Protein AF-A0A7W0H4L2-F1 (afdb_monomer_lite)

Sequence (39 aa):
ARRASLPHWIRHYNERRTHTALGNRPPLDRVRNVLGRDS

Secondary structure (DSSP, 8-state):
-HHHHHHHHHHHHHHH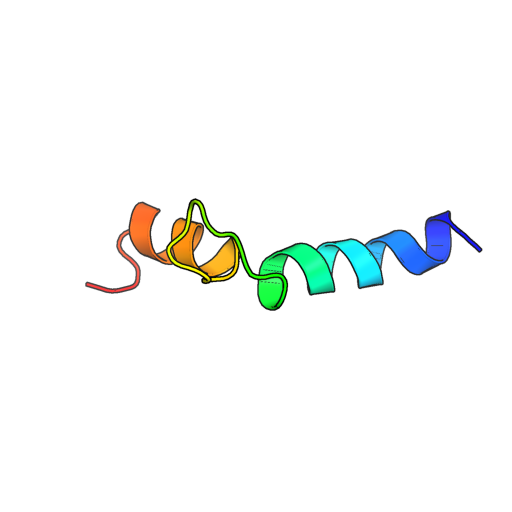--BGGGTTB-HHHHHHHHTTTT-

Foldseek 3Di:
DVVVCVVVVVCCQQQPQFDVVVVGHHNVVVVCVVVVVVD

Structure (mmCIF, N/CA/C/O backbone):
data_AF-A0A7W0H4L2-F1
#
_entry.id   AF-A0A7W0H4L2-F1
#
loop_
_atom_site.group_PDB
_atom_site.id
_atom_site.type_symbol
_atom_site.label_atom_id
_atom_site.label_alt_id
_atom_site.label_comp_id
_atom_site.label_asym_id
_atom_site.label_entity_id
_atom_site.label_seq_id
_atom_site.pdbx_PDB_ins_code
_atom_site.Cartn_x
_atom_site.Cartn_y
_atom_site.Cartn_z
_atom_site.occupancy
_atom_site.B_iso_or_equiv
_atom_site.auth_seq_id
_atom_site.auth_comp_id
_atom_site.auth_asym_id
_atom_site.auth_atom_id
_atom_site.pdbx_PDB_model_num
ATOM 1 N N . ALA A 1 1 ? 18.602 -4.638 -16.400 1.00 72.44 1 ALA A N 1
ATOM 2 C CA . ALA A 1 1 ? 18.375 -4.279 -14.980 1.00 72.44 1 ALA A CA 1
ATOM 3 C C . ALA A 1 1 ? 16.887 -4.255 -14.595 1.00 72.44 1 ALA A C 1
ATOM 5 O O . ALA A 1 1 ? 16.460 -5.173 -13.914 1.00 72.44 1 ALA A O 1
ATOM 6 N N . ARG A 1 2 ? 16.064 -3.301 -15.074 1.00 79.69 2 ARG A N 1
ATOM 7 C CA . ARG A 1 2 ? 14.656 -3.109 -14.633 1.00 79.69 2 ARG A CA 1
ATOM 8 C C . ARG A 1 2 ? 13.733 -4.337 -14.746 1.00 79.69 2 ARG A C 1
ATOM 10 O O . ARG A 1 2 ? 12.927 -4.579 -13.858 1.00 79.69 2 ARG A O 1
ATOM 17 N N . ARG A 1 3 ? 13.843 -5.120 -15.826 1.00 86.38 3 ARG A N 1
ATOM 18 C CA . ARG A 1 3 ? 13.034 -6.347 -15.999 1.00 86.38 3 ARG A CA 1
ATOM 19 C C . ARG A 1 3 ? 13.448 -7.467 -15.040 1.00 86.38 3 ARG A C 1
ATOM 21 O O . ARG A 1 3 ? 12.591 -8.208 -14.585 1.00 86.38 3 ARG A O 1
ATOM 28 N N . ALA A 1 4 ? 14.735 -7.556 -14.701 1.00 93.12 4 ALA A N 1
ATOM 29 C CA . ALA A 1 4 ? 15.247 -8.558 -13.767 1.00 93.12 4 ALA A CA 1
ATOM 30 C C . ALA A 1 4 ? 14.851 -8.256 -12.311 1.00 93.12 4 ALA A C 1
ATOM 32 O O . ALA A 1 4 ? 14.678 -9.173 -11.519 1.00 93.12 4 ALA A O 1
ATOM 33 N N . SER A 1 5 ? 14.661 -6.981 -11.960 1.00 91.44 5 SER A N 1
ATOM 34 C CA . SER A 1 5 ? 14.214 -6.569 -10.625 1.00 91.44 5 SER A CA 1
ATOM 35 C C . SER A 1 5 ? 12.695 -6.624 -10.428 1.00 91.44 5 SER A C 1
ATOM 37 O O . SER A 1 5 ? 12.230 -6.558 -9.290 1.00 91.44 5 SER A O 1
ATOM 39 N N . LEU A 1 6 ? 11.911 -6.791 -11.498 1.00 93.19 6 LEU A N 1
ATOM 40 C CA . LEU A 1 6 ? 10.448 -6.820 -11.430 1.00 93.19 6 LEU A CA 1
ATOM 41 C C . LEU A 1 6 ? 9.894 -7.938 -10.522 1.00 93.19 6 LEU A C 1
ATOM 43 O O . LEU A 1 6 ? 9.070 -7.618 -9.665 1.00 93.19 6 LEU A O 1
ATOM 47 N N . PRO A 1 7 ? 10.344 -9.208 -10.615 1.00 95.31 7 PRO A N 1
ATOM 48 C CA . PRO A 1 7 ? 9.818 -10.270 -9.753 1.00 95.31 7 PRO A CA 1
ATOM 49 C C . PRO A 1 7 ? 10.083 -9.996 -8.269 1.00 95.31 7 PRO A C 1
ATOM 51 O O . PRO A 1 7 ? 9.209 -10.187 -7.424 1.00 95.31 7 PRO A O 1
ATOM 54 N N . HIS A 1 8 ? 11.275 -9.479 -7.956 1.00 94.25 8 HIS A N 1
ATOM 55 C CA . HIS A 1 8 ? 11.636 -9.091 -6.597 1.00 94.25 8 HIS A CA 1
ATOM 56 C C . HIS A 1 8 ? 10.730 -7.969 -6.072 1.00 94.25 8 HIS A C 1
ATOM 58 O O . HIS A 1 8 ? 10.226 -8.0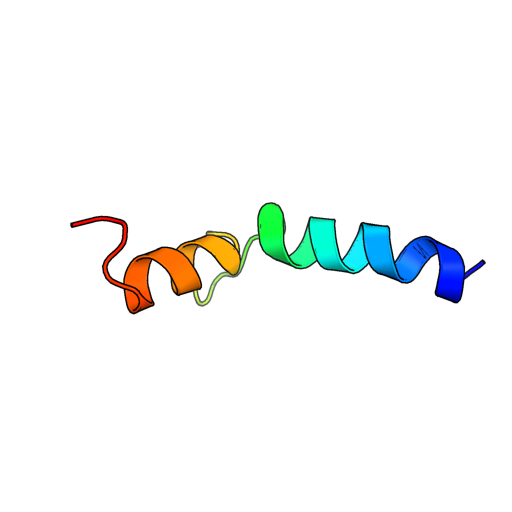53 -4.952 1.00 94.25 8 HIS A O 1
ATOM 64 N N . TRP A 1 9 ? 10.494 -6.940 -6.889 1.00 94.19 9 TRP A N 1
ATOM 65 C CA . TRP A 1 9 ? 9.682 -5.794 -6.496 1.00 94.19 9 TRP A CA 1
ATOM 66 C C . TRP A 1 9 ? 8.212 -6.166 -6.277 1.00 94.19 9 TRP A C 1
ATOM 68 O O . TRP A 1 9 ? 7.633 -5.760 -5.272 1.00 94.19 9 TRP A O 1
ATOM 78 N N . ILE A 1 10 ? 7.630 -6.992 -7.154 1.00 95.00 10 ILE A N 1
ATOM 79 C CA . ILE A 1 10 ? 6.251 -7.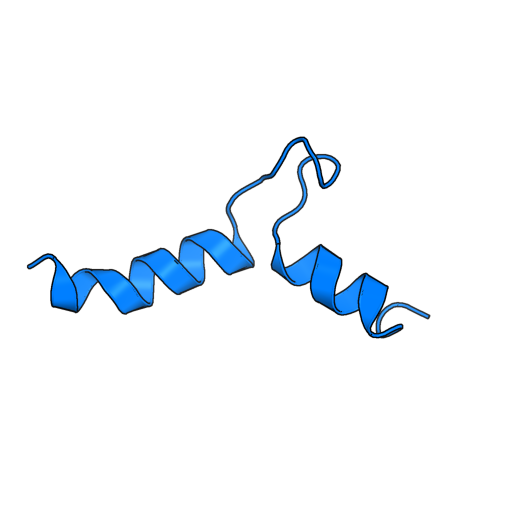489 -7.004 1.00 95.00 10 ILE A CA 1
ATOM 80 C C . ILE A 1 10 ? 6.099 -8.257 -5.690 1.00 95.00 10 ILE A C 1
ATOM 82 O O . ILE A 1 10 ? 5.167 -8.001 -4.928 1.00 95.00 10 ILE A O 1
ATOM 86 N N . ARG A 1 11 ? 7.037 -9.165 -5.392 1.00 95.06 11 ARG A N 1
ATOM 87 C CA . ARG A 1 11 ? 7.016 -9.932 -4.144 1.00 95.06 11 ARG A CA 1
ATOM 88 C C . ARG A 1 11 ? 7.080 -9.014 -2.925 1.00 95.06 11 ARG A C 1
ATOM 90 O O . ARG A 1 11 ? 6.262 -9.132 -2.021 1.00 95.06 11 ARG A O 1
ATOM 97 N N . HIS A 1 12 ? 8.010 -8.060 -2.925 1.00 95.19 12 HIS A N 1
ATOM 98 C CA . HIS A 1 12 ? 8.138 -7.095 -1.837 1.00 95.19 12 HIS A CA 1
ATOM 99 C C . HIS A 1 12 ? 6.864 -6.257 -1.645 1.00 95.19 12 HIS A C 1
ATOM 101 O O . HIS A 1 12 ? 6.415 -6.078 -0.514 1.00 95.19 12 HIS A O 1
ATOM 107 N N . TYR A 1 13 ? 6.268 -5.769 -2.737 1.00 94.38 13 TYR A N 1
ATOM 108 C CA . TYR A 1 13 ? 5.039 -4.981 -2.694 1.00 94.38 13 TYR A CA 1
ATOM 109 C C . TYR A 1 13 ? 3.888 -5.772 -2.068 1.00 94.38 13 TYR A C 1
ATOM 111 O O . TYR A 1 13 ? 3.240 -5.286 -1.149 1.00 94.38 13 TYR A O 1
ATOM 119 N N . ASN A 1 14 ? 3.681 -7.011 -2.516 1.00 94.19 14 ASN A N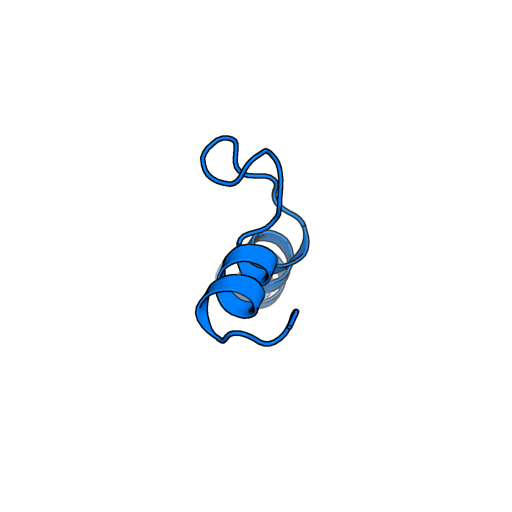 1
ATOM 120 C CA . ASN A 1 14 ? 2.571 -7.834 -2.050 1.00 94.19 14 ASN A CA 1
ATOM 121 C C . ASN A 1 14 ? 2.753 -8.343 -0.612 1.00 94.19 14 ASN A C 1
ATOM 123 O O . ASN A 1 14 ? 1.768 -8.442 0.112 1.00 94.19 14 ASN A O 1
ATOM 127 N N . GLU A 1 15 ? 3.983 -8.665 -0.196 1.00 93.94 15 GLU A N 1
ATOM 128 C CA . GLU A 1 15 ? 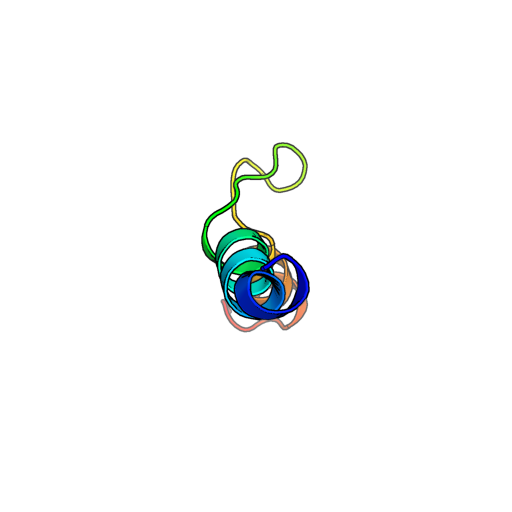4.249 -9.322 1.095 1.00 93.94 15 GLU A CA 1
ATOM 129 C C . GLU A 1 15 ? 4.618 -8.360 2.229 1.00 93.94 15 GLU A C 1
ATOM 131 O O . GLU A 1 15 ? 4.453 -8.711 3.393 1.00 93.94 15 GLU A O 1
ATOM 136 N N . ARG A 1 16 ? 5.194 -7.189 1.926 1.00 93.81 16 ARG A N 1
ATOM 137 C CA . ARG A 1 16 ? 5.863 -6.359 2.948 1.00 93.81 16 ARG A CA 1
ATOM 138 C C . ARG A 1 16 ? 5.469 -4.894 2.934 1.00 93.81 16 ARG A C 1
ATOM 140 O O . ARG A 1 16 ? 5.652 -4.220 3.945 1.00 93.81 16 ARG A O 1
ATOM 147 N N . ARG A 1 17 ? 4.987 -4.365 1.808 1.00 92.31 17 ARG A N 1
ATOM 148 C CA . ARG A 1 17 ? 4.666 -2.941 1.724 1.00 92.31 17 ARG A CA 1
ATOM 149 C C . ARG A 1 17 ? 3.386 -2.655 2.494 1.00 92.31 17 ARG A C 1
ATOM 151 O O . ARG A 1 17 ? 2.346 -3.218 2.194 1.00 92.31 17 ARG A O 1
ATOM 158 N N . THR A 1 18 ? 3.460 -1.759 3.466 1.00 93.25 18 THR A N 1
ATOM 159 C CA . THR A 1 18 ? 2.301 -1.351 4.257 1.00 93.25 18 THR A CA 1
ATOM 160 C C . THR A 1 18 ? 1.436 -0.360 3.480 1.00 93.25 18 THR A C 1
ATOM 162 O O . THR A 1 18 ? 1.939 0.508 2.760 1.00 93.25 18 THR A O 1
ATOM 165 N N . HIS A 1 19 ? 0.115 -0.489 3.619 1.00 86.38 19 HIS A N 1
ATOM 166 C CA . HIS A 1 19 ? -0.854 0.420 3.010 1.00 86.38 19 HIS A CA 1
ATOM 167 C C . HIS A 1 19 ? -1.766 1.016 4.077 1.00 86.38 19 HIS A C 1
ATOM 169 O O . HIS A 1 19 ? -2.427 0.287 4.814 1.00 86.38 19 HIS A O 1
ATOM 175 N N . THR A 1 20 ? -1.865 2.344 4.123 1.00 89.06 20 THR A N 1
ATOM 176 C CA . THR A 1 20 ? -2.739 3.061 5.069 1.00 89.06 20 THR A CA 1
ATOM 177 C C . THR A 1 20 ? -4.210 2.682 4.886 1.00 89.06 20 THR A C 1
ATOM 179 O O . THR A 1 20 ? -4.908 2.440 5.864 1.00 89.06 20 THR A O 1
ATOM 182 N N . ALA A 1 21 ? -4.650 2.494 3.638 1.00 86.12 21 ALA A N 1
ATOM 183 C CA . ALA A 1 21 ? -5.992 2.009 3.303 1.00 86.12 21 ALA A CA 1
ATOM 184 C C . ALA A 1 21 ? -6.284 0.573 3.790 1.00 86.12 21 ALA A C 1
ATOM 186 O O . ALA A 1 21 ? -7.440 0.164 3.821 1.00 86.12 21 ALA A O 1
ATOM 187 N N . LEU A 1 22 ? -5.251 -0.195 4.155 1.00 85.94 22 LEU A N 1
ATOM 188 C CA . LEU A 1 22 ? -5.357 -1.558 4.688 1.00 85.94 22 LEU A CA 1
ATOM 189 C C . LEU A 1 22 ? -5.002 -1.619 6.182 1.00 85.94 22 LEU A C 1
ATOM 191 O O . LEU A 1 22 ? -4.639 -2.679 6.687 1.00 85.94 22 LEU A O 1
ATOM 195 N N . GLY A 1 23 ? -5.039 -0.487 6.892 1.00 90.19 23 GLY A N 1
ATOM 196 C CA . GLY A 1 23 ? -4.674 -0.437 8.310 1.00 90.19 23 GLY A CA 1
ATOM 197 C C . GLY A 1 23 ? -3.194 -0.741 8.553 1.00 90.19 23 GLY A C 1
ATOM 198 O O . GLY A 1 23 ? -2.854 -1.428 9.510 1.00 90.19 23 GLY A O 1
ATOM 199 N N . ASN A 1 24 ? -2.319 -0.266 7.662 1.00 91.12 24 ASN A N 1
ATOM 200 C CA . ASN A 1 24 ? -0.87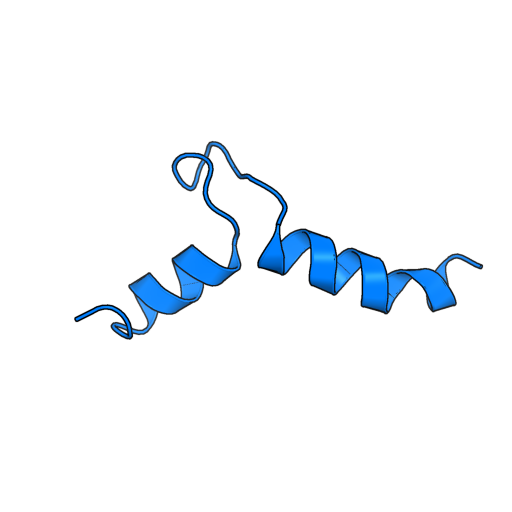4 -0.523 7.660 1.00 91.12 24 ASN A CA 1
ATOM 201 C C . ASN A 1 24 ? -0.483 -1.994 7.447 1.00 91.12 24 ASN A C 1
ATOM 203 O O . ASN A 1 24 ? 0.639 -2.380 7.765 1.00 91.12 24 ASN A O 1
ATOM 207 N N . ARG A 1 25 ? -1.365 -2.802 6.853 1.00 90.88 25 ARG A N 1
ATOM 208 C CA . ARG A 1 25 ? -1.079 -4.191 6.470 1.00 90.88 25 ARG A CA 1
ATOM 209 C C . ARG A 1 25 ? -0.685 -4.311 4.993 1.00 90.88 25 ARG A C 1
ATOM 211 O O . ARG A 1 25 ? -1.026 -3.425 4.198 1.00 90.88 25 ARG A O 1
ATOM 218 N N . PRO A 1 26 ? 0.048 -5.371 4.615 1.00 92.44 26 PRO A N 1
ATOM 219 C CA . PRO A 1 26 ? 0.369 -5.653 3.223 1.00 92.44 26 PRO A CA 1
ATOM 220 C C . PRO A 1 26 ? -0.853 -6.073 2.389 1.00 92.44 26 PRO A C 1
ATOM 222 O O . PRO A 1 26 ? -1.842 -6.567 2.937 1.00 92.44 26 PRO A O 1
ATOM 225 N N . PRO A 1 27 ? -0.805 -5.927 1.048 1.00 91.62 27 PRO A N 1
ATOM 226 C CA . PRO A 1 27 ? -1.909 -6.301 0.163 1.00 91.62 27 PRO A CA 1
ATOM 227 C C . PRO A 1 27 ? -2.328 -7.769 0.271 1.00 91.62 27 PRO A C 1
ATOM 229 O O . PRO A 1 27 ? -3.514 -8.071 0.145 1.00 91.62 27 PRO A O 1
ATOM 232 N N . LEU A 1 28 ? -1.379 -8.680 0.516 1.00 90.25 28 LEU A N 1
ATOM 233 C CA . LEU A 1 28 ? -1.662 -10.110 0.668 1.00 90.25 28 LEU A CA 1
ATOM 234 C C . LEU A 1 28 ? -2.651 -10.391 1.814 1.00 90.25 28 LEU A C 1
ATOM 236 O O . LEU A 1 28 ? -3.510 -11.260 1.678 1.00 90.25 28 LEU A O 1
ATOM 240 N N . ASP A 1 29 ? -2.583 -9.628 2.906 1.00 85.81 29 ASP A N 1
ATOM 241 C CA . ASP A 1 29 ? -3.479 -9.802 4.056 1.00 85.81 29 ASP A CA 1
ATOM 242 C C . ASP A 1 29 ? -4.931 -9.478 3.690 1.00 85.81 29 ASP A C 1
ATOM 244 O O . ASP A 1 29 ? -5.858 -10.145 4.146 1.00 85.81 29 ASP A O 1
ATOM 248 N N . ARG A 1 30 ? -5.149 -8.512 2.786 1.00 83.00 30 ARG A N 1
ATOM 249 C CA . ARG A 1 30 ? -6.487 -8.237 2.246 1.00 83.00 30 ARG A CA 1
ATOM 250 C C . ARG A 1 30 ? -7.039 -9.443 1.492 1.00 83.00 30 ARG A C 1
ATOM 252 O O . ARG A 1 30 ? -8.218 -9.749 1.622 1.00 83.00 30 ARG A O 1
ATOM 259 N N . VAL A 1 31 ? -6.208 -10.114 0.695 1.00 84.06 31 VAL A N 1
ATOM 260 C CA . VAL A 1 31 ? -6.638 -11.279 -0.092 1.00 84.06 31 VAL A CA 1
ATOM 261 C C . VAL A 1 31 ? -7.055 -12.428 0.826 1.00 84.06 31 VAL A C 1
ATOM 263 O O . VAL A 1 31 ? -8.066 -13.071 0.562 1.00 84.06 31 VAL A O 1
ATOM 266 N N . ARG A 1 32 ? -6.327 -12.660 1.925 1.00 80.75 32 ARG A N 1
ATOM 267 C CA . ARG A 1 32 ? -6.678 -13.687 2.922 1.00 80.75 32 ARG A CA 1
ATOM 268 C C . ARG A 1 32 ? -8.025 -13.411 3.586 1.00 80.75 32 ARG A C 1
ATOM 270 O O . ARG A 1 32 ? -8.867 -14.307 3.615 1.00 80.75 32 ARG A O 1
ATOM 277 N N . ASN A 1 33 ? -8.254 -12.161 3.986 1.00 74.75 33 ASN A N 1
ATOM 278 C CA . ASN A 1 33 ? -9.521 -11.719 4.563 1.00 74.75 33 ASN A CA 1
ATOM 279 C C . ASN A 1 33 ? -10.695 -11.889 3.577 1.00 74.75 33 ASN A C 1
ATOM 281 O O . ASN A 1 33 ? -11.703 -12.496 3.923 1.00 74.75 33 ASN A O 1
ATOM 285 N N . VAL A 1 34 ? -10.540 -11.438 2.324 1.00 78.12 34 VAL A N 1
ATOM 286 C CA . VAL A 1 34 ? -11.586 -11.547 1.284 1.00 78.12 34 VAL A CA 1
ATOM 287 C C . VAL A 1 34 ? -11.928 -13.001 0.962 1.00 78.12 34 VAL A C 1
ATOM 289 O O . VAL A 1 34 ? -13.085 -13.321 0.706 1.00 78.12 34 VAL A O 1
ATOM 292 N N . LEU A 1 35 ? -10.933 -13.887 0.965 1.00 82.88 35 LEU A N 1
ATOM 293 C CA . LEU A 1 35 ? -11.131 -15.310 0.701 1.00 82.88 35 LEU A CA 1
ATOM 294 C C . LEU A 1 35 ? -11.655 -16.087 1.920 1.00 82.88 35 LEU A C 1
ATOM 296 O O . LEU A 1 35 ? -11.813 -17.299 1.807 1.00 82.88 35 LEU A O 1
ATOM 300 N N . GLY A 1 36 ? -11.879 -15.434 3.068 1.00 68.81 36 GLY A N 1
ATOM 301 C CA . GLY A 1 36 ? -12.310 -16.104 4.299 1.00 68.81 36 GLY A CA 1
ATOM 302 C C . GLY A 1 36 ? -11.287 -17.119 4.818 1.00 68.81 36 GLY A C 1
ATOM 303 O O . GLY A 1 36 ? -11.650 -18.111 5.432 1.00 68.81 36 GLY A O 1
ATOM 304 N N . ARG A 1 37 ? -9.995 -16.922 4.529 1.00 67.38 37 ARG A N 1
ATOM 305 C CA . ARG A 1 37 ? -8.921 -17.839 4.962 1.00 67.38 37 ARG A CA 1
ATOM 306 C C . ARG A 1 37 ? -8.462 -17.617 6.406 1.00 67.38 37 ARG A C 1
ATOM 308 O O . ARG A 1 37 ? -7.615 -18.369 6.876 1.00 67.38 37 ARG A O 1
ATOM 315 N N . ASP A 1 38 ? -9.028 -16.613 7.070 1.00 60.97 38 ASP A N 1
ATOM 316 C CA . ASP A 1 38 ? -8.739 -16.245 8.458 1.00 60.97 38 ASP A CA 1
ATOM 317 C C . ASP A 1 38 ? -9.932 -16.544 9.405 1.00 60.97 38 ASP A C 1
ATOM 319 O O . ASP A 1 38 ? -9.951 -16.042 10.529 1.00 60.97 38 ASP A O 1
ATOM 323 N N . SER A 1 39 ? -10.930 -17.323 8.951 1.00 54.97 39 SER A N 1
ATOM 324 C CA . SER A 1 39 ? -12.110 -17.773 9.722 1.00 54.97 39 SER A CA 1
ATOM 325 C C . SER A 1 39 ? -12.115 -19.273 9.971 1.00 54.97 39 SER A C 1
ATOM 327 O O . SER A 1 39 ? -11.761 -20.004 9.017 1.00 54.97 39 SER A O 1
#

Radius of gyration: 12.23 Å; chains: 1; bounding box: 31×21×26 Å

pLDDT: mean 86.22, std 9.89, range [54.97, 95.31]